Protein AF-A0A2N0PGC7-F1 (afdb_monomer)

Sequence (103 aa):
MISFSELLRGEYTSLGGKLQSLGYDTIPSHTHKFPMPNERYFHGGYSVQRYGSRHNEQVVDAIQIELPRFLRLGNKRLRENFSNNLSQTLVWYIQKYYFSEKS

Structure (mmCIF, N/CA/C/O backbone):
data_AF-A0A2N0PGC7-F1
#
_entry.id   AF-A0A2N0PGC7-F1
#
loop_
_atom_site.group_PDB
_atom_site.id
_atom_site.type_symbol
_atom_site.label_atom_id
_atom_site.label_alt_id
_atom_site.label_comp_id
_atom_site.label_asym_id
_atom_site.label_entity_id
_atom_site.label_seq_id
_atom_site.pdbx_PDB_ins_code
_atom_site.Cartn_x
_atom_site.Cartn_y
_atom_site.Cartn_z
_atom_site.occupancy
_atom_site.B_iso_or_equiv
_atom_site.auth_seq_id
_atom_site.auth_comp_id
_atom_site.auth_asym_id
_atom_site.auth_atom_id
_atom_site.pdbx_PDB_model_num
ATOM 1 N N . MET A 1 1 ? -20.548 0.242 7.070 1.00 74.19 1 MET A N 1
ATOM 2 C CA . MET A 1 1 ? -19.332 -0.408 7.606 1.00 74.19 1 MET A CA 1
ATOM 3 C C . MET A 1 1 ? -18.626 -1.080 6.439 1.00 74.19 1 MET A C 1
ATOM 5 O O . MET A 1 1 ? -19.294 -1.787 5.695 1.00 74.19 1 MET A O 1
ATOM 9 N N . ILE A 1 2 ? -17.344 -0.792 6.206 1.00 89.00 2 ILE A N 1
ATOM 10 C CA . ILE A 1 2 ? -16.572 -1.422 5.123 1.00 89.00 2 ILE A CA 1
ATOM 11 C C . ILE A 1 2 ? -16.214 -2.863 5.512 1.00 89.00 2 ILE A C 1
ATOM 13 O O . ILE A 1 2 ? -15.921 -3.126 6.677 1.00 89.00 2 ILE A O 1
ATOM 17 N N . SER A 1 3 ? -16.267 -3.805 4.570 1.00 94.19 3 SER A N 1
ATOM 18 C CA . SER A 1 3 ? -15.859 -5.185 4.841 1.00 94.19 3 SER A CA 1
ATOM 19 C C . SER A 1 3 ? -14.334 -5.325 4.809 1.00 94.19 3 SER A C 1
ATOM 21 O O . SER A 1 3 ? -13.633 -4.573 4.130 1.00 94.19 3 SER A O 1
ATOM 23 N N . PHE A 1 4 ? -13.805 -6.342 5.492 1.00 90.81 4 PHE A N 1
ATOM 24 C CA . PHE A 1 4 ? -12.373 -6.645 5.426 1.00 90.81 4 PHE A CA 1
ATOM 25 C C . PHE A 1 4 ? -11.908 -6.956 3.993 1.00 90.81 4 PHE A C 1
ATOM 27 O O . PHE A 1 4 ? -10.819 -6.554 3.590 1.00 90.81 4 PHE A O 1
ATOM 34 N N . SER A 1 5 ? -12.742 -7.624 3.186 1.00 93.69 5 SER A N 1
ATOM 35 C CA . SER A 1 5 ? -12.415 -7.896 1.782 1.00 93.69 5 SER A CA 1
ATOM 36 C C . SER A 1 5 ? -12.284 -6.616 0.959 1.00 93.69 5 SER A C 1
ATOM 38 O O . SER A 1 5 ? -11.389 -6.540 0.123 1.00 93.69 5 SER A O 1
ATOM 40 N N . GLU A 1 6 ? -13.124 -5.611 1.220 1.00 95.25 6 GLU A N 1
ATOM 41 C CA . GLU A 1 6 ? -13.039 -4.304 0.567 1.00 95.25 6 GLU A CA 1
ATOM 42 C C . GLU A 1 6 ? -11.783 -3.535 0.991 1.00 95.25 6 GLU A C 1
ATOM 44 O O . GLU A 1 6 ? -11.076 -3.008 0.136 1.00 95.25 6 GLU A O 1
ATOM 49 N N . LEU A 1 7 ? -11.424 -3.547 2.280 1.00 94.12 7 LEU A N 1
ATOM 50 C CA . LEU A 1 7 ? -10.159 -2.956 2.748 1.00 94.12 7 LEU A CA 1
ATOM 51 C C . LEU A 1 7 ? -8.927 -3.615 2.114 1.00 94.12 7 LEU A C 1
ATOM 53 O O . LEU A 1 7 ? -7.923 -2.947 1.867 1.00 94.12 7 LEU A O 1
ATOM 57 N N . LEU A 1 8 ? -9.000 -4.917 1.832 1.00 93.19 8 LEU A N 1
ATOM 58 C CA . LEU A 1 8 ? -7.875 -5.675 1.296 1.00 93.19 8 LEU A CA 1
ATOM 59 C C . LEU A 1 8 ? -7.776 -5.619 -0.236 1.00 93.19 8 LEU A C 1
ATOM 61 O O . LEU A 1 8 ? -6.673 -5.653 -0.773 1.00 93.19 8 LEU A O 1
ATOM 65 N N . ARG A 1 9 ? -8.910 -5.591 -0.949 1.00 95.56 9 ARG A N 1
ATOM 66 C CA . ARG A 1 9 ? -8.972 -5.817 -2.406 1.00 95.56 9 ARG A CA 1
ATOM 67 C C . ARG A 1 9 ? -9.866 -4.842 -3.172 1.00 95.56 9 ARG A C 1
ATOM 69 O O . ARG A 1 9 ? -9.958 -4.976 -4.385 1.00 95.56 9 ARG A O 1
ATOM 76 N N . GLY A 1 10 ? -10.536 -3.893 -2.528 1.00 95.94 10 GLY A N 1
ATOM 77 C CA . GLY A 1 10 ? -11.423 -2.971 -3.236 1.00 95.94 10 GLY A CA 1
ATOM 78 C C . GLY A 1 10 ? -10.654 -1.929 -4.051 1.00 95.94 10 GLY A C 1
ATOM 79 O O . GLY A 1 10 ? -9.571 -1.484 -3.662 1.00 95.94 10 GLY A O 1
ATOM 80 N N . GLU A 1 11 ? -11.205 -1.537 -5.197 1.00 95.75 11 GLU A N 1
ATOM 81 C CA . GLU A 1 11 ? -10.549 -0.660 -6.179 1.00 95.75 11 GLU A CA 1
ATOM 82 C C . GLU A 1 11 ? -10.235 0.734 -5.608 1.00 95.75 11 GLU A C 1
ATOM 84 O O . GLU A 1 11 ? -9.113 1.222 -5.727 1.00 95.75 11 GLU A O 1
ATOM 89 N N . TYR A 1 12 ? -11.195 1.333 -4.897 1.00 94.25 12 TYR A N 1
ATOM 90 C CA . TYR A 1 12 ? -11.105 2.700 -4.350 1.00 94.25 12 TYR A CA 1
ATOM 91 C C . TYR A 1 12 ? -10.936 2.751 -2.825 1.00 94.25 12 TYR A C 1
ATOM 93 O O . TYR A 1 12 ? -10.973 3.819 -2.197 1.00 94.25 12 TYR A O 1
ATOM 101 N N . THR A 1 13 ? -10.828 1.583 -2.205 1.00 95.31 13 THR A N 1
ATOM 102 C CA . THR A 1 13 ? -10.872 1.403 -0.754 1.00 95.31 13 THR A CA 1
ATOM 103 C C . THR A 1 13 ? -9.596 0.767 -0.219 1.00 95.31 13 THR A C 1
ATOM 105 O O . THR A 1 13 ? -9.163 1.150 0.867 1.00 95.31 13 THR A O 1
ATOM 108 N N . SER A 1 14 ? -8.948 -0.121 -0.971 1.00 96.31 14 SER A N 1
ATOM 109 C CA . SER A 1 14 ? -7.716 -0.772 -0.524 1.00 96.31 14 SER A CA 1
ATOM 110 C C . SER A 1 14 ? -6.463 0.067 -0.776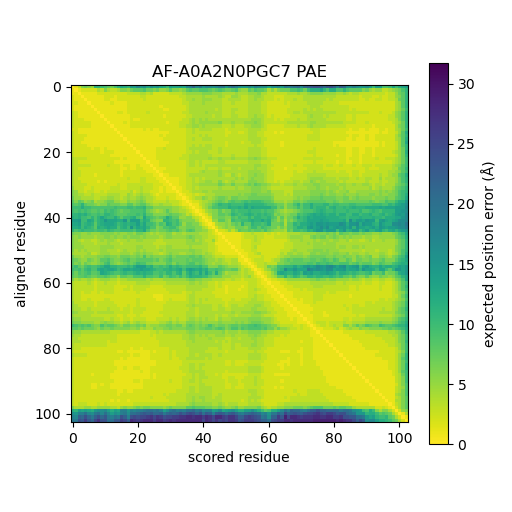 1.00 96.31 14 SER A C 1
ATOM 112 O O . SER A 1 14 ? -6.382 0.856 -1.723 1.00 96.31 14 SER A O 1
ATOM 114 N N . LEU A 1 15 ? -5.439 -0.152 0.054 1.00 96.44 15 LEU A N 1
ATOM 115 C CA . LEU A 1 15 ? -4.109 0.432 -0.139 1.00 96.44 15 LEU A CA 1
ATOM 116 C C . LEU A 1 15 ? -3.507 0.009 -1.494 1.00 96.44 15 LEU A C 1
ATOM 118 O O . LEU A 1 15 ? -2.947 0.835 -2.216 1.00 96.44 15 LEU A O 1
ATOM 122 N N . GLY A 1 16 ? -3.674 -1.269 -1.857 1.00 96.25 16 GLY A N 1
ATOM 123 C CA . GLY A 1 16 ? -3.221 -1.828 -3.131 1.00 96.25 16 GLY A CA 1
ATOM 124 C C . GLY A 1 16 ? -3.930 -1.207 -4.335 1.00 96.25 16 GLY A C 1
ATOM 125 O O . GLY A 1 16 ? -3.263 -0.802 -5.286 1.00 96.25 16 GLY A O 1
ATOM 126 N N . GLY A 1 17 ? -5.256 -1.048 -4.268 1.00 96.38 17 GLY A N 1
ATOM 127 C CA . GLY A 1 17 ? -6.055 -0.378 -5.300 1.00 96.38 17 GLY A CA 1
ATOM 128 C C . GLY A 1 17 ? -5.620 1.070 -5.534 1.00 96.38 17 GLY A C 1
ATOM 129 O O . GLY A 1 17 ? -5.433 1.492 -6.677 1.00 96.38 17 GLY A O 1
ATOM 130 N N . LYS A 1 18 ? -5.328 1.815 -4.458 1.00 97.19 18 LYS A N 1
ATOM 131 C CA . LYS A 1 18 ? -4.822 3.187 -4.578 1.00 97.19 18 LYS A CA 1
ATOM 132 C C . LYS A 1 18 ? -3.453 3.248 -5.259 1.00 97.19 18 LYS A C 1
ATOM 134 O O . LYS A 1 18 ? -3.277 4.064 -6.162 1.00 97.19 18 LYS A O 1
ATOM 139 N N . LEU A 1 19 ? -2.512 2.379 -4.894 1.00 96.94 19 LEU A N 1
ATOM 140 C CA . LEU A 1 19 ? -1.215 2.283 -5.580 1.00 96.94 19 LEU A CA 1
ATOM 141 C C . LEU A 1 19 ? -1.371 1.859 -7.050 1.00 96.94 19 LEU A C 1
ATOM 143 O O . LEU A 1 19 ? -0.665 2.381 -7.911 1.00 96.94 19 LEU A O 1
ATOM 147 N N . GLN A 1 20 ? -2.333 0.990 -7.360 1.00 95.69 20 GLN A N 1
ATOM 148 C CA . GLN A 1 20 ? -2.646 0.611 -8.739 1.00 95.69 20 GLN A CA 1
ATOM 149 C C . GLN A 1 20 ? -3.155 1.763 -9.589 1.00 95.69 20 GLN A C 1
ATOM 151 O O . GLN A 1 20 ? -2.717 1.901 -10.727 1.00 95.69 20 GLN A O 1
ATOM 156 N N . SER A 1 21 ? -3.987 2.647 -9.034 1.00 95.38 21 SER A N 1
ATOM 157 C CA . SER A 1 21 ? -4.401 3.865 -9.746 1.00 95.38 21 SER A CA 1
ATOM 158 C C . SER A 1 21 ? -3.227 4.791 -10.107 1.00 95.38 21 SER A C 1
ATOM 160 O O . SER A 1 21 ? -3.366 5.660 -10.962 1.00 95.38 21 SER A O 1
ATOM 162 N N . LEU A 1 22 ? -2.064 4.596 -9.472 1.00 96.19 22 LEU A N 1
ATOM 163 C CA . LEU A 1 22 ? -0.819 5.322 -9.732 1.00 96.19 22 LEU A CA 1
ATOM 164 C C . LEU A 1 22 ? 0.144 4.546 -10.651 1.00 96.19 22 LEU A C 1
ATOM 166 O O . LEU A 1 22 ? 1.279 4.982 -10.842 1.00 96.19 22 LEU A O 1
ATOM 170 N N . GLY A 1 23 ? -0.292 3.412 -11.210 1.00 95.44 23 GLY A N 1
ATOM 171 C CA . GLY A 1 23 ? 0.469 2.606 -12.167 1.00 95.44 23 GLY A CA 1
ATOM 172 C C . GLY A 1 23 ? 1.381 1.541 -11.552 1.00 95.44 23 GLY A C 1
ATOM 173 O O . GLY A 1 23 ? 2.293 1.077 -12.234 1.00 95.44 23 GLY A O 1
ATOM 174 N N . TYR A 1 24 ? 1.180 1.159 -10.285 1.00 95.06 24 TYR A N 1
ATOM 175 C CA . TYR A 1 24 ? 1.939 0.074 -9.651 1.00 95.06 24 TYR A CA 1
ATOM 176 C C . TYR A 1 24 ? 1.110 -1.200 -9.549 1.00 95.06 24 TYR A C 1
ATOM 178 O O . TYR A 1 24 ? 0.072 -1.199 -8.895 1.00 95.06 24 TYR A O 1
ATOM 186 N N . ASP A 1 25 ? 1.599 -2.307 -10.100 1.00 93.38 25 ASP A N 1
ATOM 187 C CA . ASP A 1 25 ? 0.986 -3.611 -9.858 1.00 93.38 25 ASP A CA 1
ATOM 188 C C . ASP A 1 25 ? 1.151 -4.009 -8.389 1.00 93.38 25 ASP A C 1
ATOM 190 O O . ASP A 1 25 ? 2.266 -4.098 -7.870 1.00 93.38 25 ASP A O 1
ATOM 194 N N . THR A 1 26 ? 0.029 -4.229 -7.704 1.00 94.12 26 THR A N 1
ATOM 195 C CA . THR A 1 26 ? 0.003 -4.580 -6.283 1.00 94.12 26 THR A CA 1
ATOM 196 C C . THR A 1 26 ? -0.799 -5.844 -6.036 1.00 94.12 26 THR A C 1
ATOM 198 O O . THR A 1 26 ? -1.797 -6.114 -6.707 1.00 94.12 26 THR A O 1
ATOM 201 N N . ILE A 1 27 ? -0.359 -6.597 -5.030 1.00 92.81 27 ILE A N 1
ATOM 202 C CA . ILE A 1 27 ? -0.998 -7.814 -4.544 1.00 92.81 27 ILE A CA 1
ATOM 203 C C . ILE A 1 27 ? -1.072 -7.694 -3.010 1.00 92.81 27 ILE A C 1
ATOM 205 O O . ILE A 1 27 ? -0.024 -7.528 -2.382 1.00 92.81 27 ILE A O 1
ATOM 209 N N . PRO A 1 28 ? -2.258 -7.765 -2.381 1.00 92.00 28 PRO A N 1
ATOM 210 C CA . PRO A 1 28 ? -3.579 -7.891 -2.993 1.00 92.00 28 PRO A CA 1
ATOM 211 C C . PRO A 1 28 ? -4.128 -6.564 -3.551 1.00 92.00 28 PRO A C 1
ATOM 213 O O . PRO A 1 28 ? -3.808 -5.478 -3.069 1.00 92.00 28 PRO A O 1
ATOM 216 N N . SER A 1 29 ? -5.003 -6.671 -4.550 1.00 92.75 29 SER A N 1
ATOM 217 C CA . SER A 1 29 ? -5.762 -5.571 -5.152 1.00 92.75 29 SER A CA 1
ATOM 218 C C . SER A 1 29 ? -7.019 -6.077 -5.881 1.00 92.75 29 SER A C 1
ATOM 220 O O . SER A 1 29 ? -7.293 -7.282 -5.905 1.00 92.75 29 SER A O 1
ATOM 222 N N . HIS A 1 30 ? -7.799 -5.166 -6.472 1.00 92.31 30 HIS A N 1
ATOM 223 C CA . HIS A 1 30 ? -9.022 -5.507 -7.212 1.00 92.31 30 HIS A CA 1
ATOM 224 C C . HIS A 1 30 ? -8.746 -6.338 -8.474 1.00 92.31 30 HIS A C 1
ATOM 226 O O . HIS A 1 30 ? -9.542 -7.219 -8.810 1.00 92.31 30 HIS A O 1
ATOM 232 N N . THR A 1 31 ? -7.597 -6.111 -9.119 1.00 90.69 31 THR A N 1
ATOM 233 C CA . THR A 1 31 ? -7.132 -6.870 -10.291 1.00 90.69 31 THR A CA 1
ATOM 234 C C . THR A 1 31 ? -6.305 -8.092 -9.890 1.00 90.69 31 THR A C 1
ATOM 236 O O . THR A 1 31 ? -6.572 -9.184 -10.384 1.00 90.69 31 THR A O 1
ATOM 239 N N . HIS A 1 32 ? -5.370 -7.962 -8.942 1.00 90.69 32 HIS A N 1
ATOM 240 C CA . HIS A 1 32 ? -4.525 -9.065 -8.469 1.00 90.69 32 HIS A CA 1
ATOM 241 C C . HIS A 1 32 ? -4.879 -9.438 -7.025 1.00 90.69 32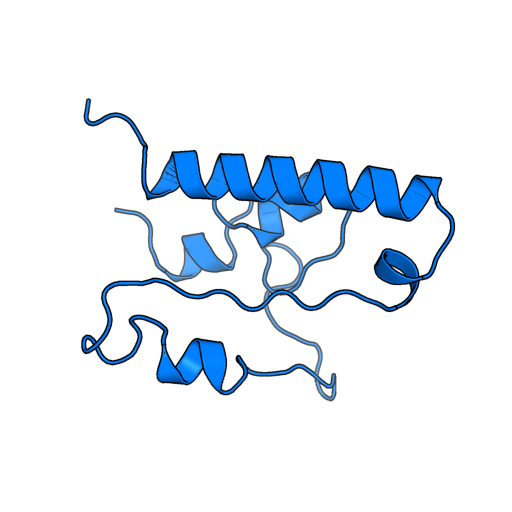 HIS A C 1
ATOM 243 O O . HIS A 1 32 ? -4.282 -8.972 -6.055 1.00 90.69 32 HIS A O 1
ATOM 249 N N . LYS A 1 33 ? -5.900 -10.284 -6.867 1.00 89.06 33 LYS A N 1
ATOM 250 C CA . LYS A 1 33 ? -6.508 -10.582 -5.557 1.00 89.06 33 LYS A CA 1
ATOM 251 C C . LYS A 1 33 ? -5.630 -11.430 -4.632 1.00 89.06 33 LYS A C 1
ATOM 253 O O . LYS A 1 33 ? -5.803 -11.358 -3.417 1.00 89.06 33 LYS A O 1
ATOM 258 N N . PHE A 1 34 ? -4.753 -12.257 -5.189 1.00 88.81 34 PHE A N 1
ATOM 259 C CA . PHE A 1 34 ? -3.890 -13.182 -4.459 1.00 88.81 34 PHE A CA 1
ATOM 260 C C . PHE A 1 34 ? -2.608 -13.451 -5.266 1.00 88.81 34 PHE A C 1
ATOM 262 O O . PHE A 1 34 ? -2.642 -13.293 -6.488 1.00 88.81 34 PHE A O 1
ATOM 269 N N . PRO A 1 35 ? -1.495 -13.833 -4.608 1.00 86.12 35 PRO A N 1
ATOM 270 C CA . PRO A 1 35 ? -0.263 -14.222 -5.295 1.00 86.12 35 PRO A CA 1
ATOM 271 C C . PRO A 1 35 ? -0.499 -15.380 -6.266 1.00 86.12 35 PRO A C 1
ATOM 273 O O . PRO A 1 35 ? -1.341 -16.246 -6.007 1.00 86.12 35 PRO A O 1
ATOM 276 N N . MET A 1 36 ? 0.256 -15.427 -7.362 1.00 84.88 36 MET A N 1
ATOM 277 C CA . MET A 1 36 ? 0.135 -16.523 -8.323 1.00 84.88 36 MET A CA 1
ATOM 278 C C . MET A 1 36 ? 0.566 -17.856 -7.693 1.00 84.88 36 MET A C 1
ATOM 280 O O . MET A 1 36 ? 1.398 -17.881 -6.777 1.00 84.88 36 MET A O 1
ATOM 284 N N . PRO A 1 37 ? 0.051 -18.997 -8.190 1.00 80.44 37 PRO A N 1
ATOM 285 C CA . PRO A 1 37 ? 0.534 -20.302 -7.762 1.00 80.44 37 PRO A CA 1
ATOM 286 C C . PRO A 1 37 ? 2.063 -20.383 -7.880 1.00 80.44 37 PRO A C 1
ATOM 288 O O . PRO A 1 37 ? 2.624 -20.097 -8.937 1.00 80.44 37 PRO A O 1
ATOM 291 N N . ASN A 1 38 ? 2.726 -20.800 -6.798 1.00 81.38 38 ASN A N 1
ATOM 292 C CA . ASN A 1 38 ? 4.187 -20.918 -6.664 1.00 81.38 38 ASN A CA 1
ATOM 293 C C . ASN A 1 38 ? 4.981 -19.602 -6.548 1.00 81.38 38 ASN A C 1
ATOM 295 O O . ASN A 1 38 ? 6.213 -19.652 -6.486 1.00 81.38 38 ASN A O 1
ATOM 299 N N . GLU A 1 39 ? 4.331 -18.439 -6.459 1.00 80.31 39 GLU A N 1
ATOM 300 C CA . GLU A 1 39 ? 5.041 -17.212 -6.096 1.00 80.31 39 GLU A CA 1
ATOM 301 C C . GLU A 1 39 ? 5.486 -17.241 -4.634 1.00 80.31 39 GLU A C 1
ATOM 303 O O . GLU A 1 39 ? 4.730 -17.568 -3.716 1.00 80.31 39 GLU A O 1
ATOM 308 N N . ARG A 1 40 ? 6.747 -16.864 -4.408 1.00 75.50 40 ARG A N 1
ATOM 309 C CA . ARG A 1 40 ? 7.251 -16.633 -3.056 1.00 75.50 40 ARG A CA 1
ATOM 310 C C . ARG A 1 40 ? 6.709 -15.294 -2.570 1.00 75.50 40 ARG A C 1
ATOM 312 O O . ARG A 1 40 ? 7.138 -14.253 -3.054 1.00 75.50 40 ARG A O 1
ATOM 319 N N . TYR A 1 41 ? 5.811 -15.348 -1.598 1.00 73.88 41 TYR A N 1
ATOM 320 C CA . TYR A 1 41 ? 5.276 -14.192 -0.887 1.00 73.88 41 TYR A CA 1
ATOM 321 C C . TYR A 1 41 ? 5.403 -14.420 0.622 1.00 7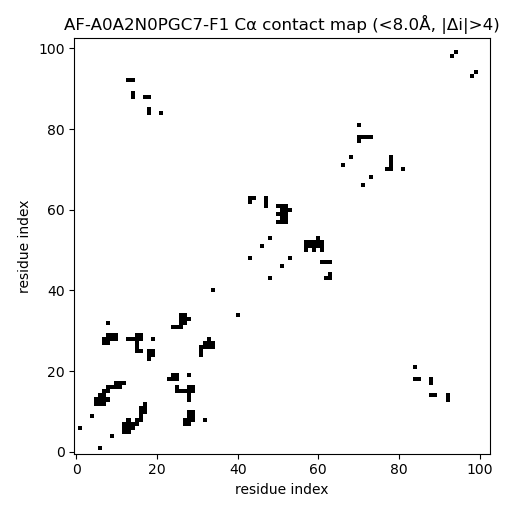3.88 41 TYR A C 1
ATOM 323 O O . TYR A 1 41 ? 5.267 -15.559 1.088 1.00 73.88 41 TYR A O 1
ATOM 331 N N . PHE A 1 42 ? 5.675 -13.371 1.404 1.00 74.69 42 PHE A N 1
ATOM 332 C CA . PHE A 1 42 ? 5.733 -13.506 2.857 1.00 74.69 42 PHE A CA 1
ATOM 333 C C . PHE A 1 42 ? 4.376 -13.169 3.484 1.00 74.69 42 PHE A C 1
ATOM 335 O O . PHE A 1 42 ? 3.820 -12.092 3.311 1.00 74.69 42 PHE A O 1
ATOM 342 N N . HIS A 1 43 ? 3.862 -14.077 4.308 1.00 73.25 43 HIS A N 1
ATOM 343 C CA . HIS A 1 43 ? 2.516 -14.004 4.893 1.00 73.25 43 HIS A CA 1
ATOM 344 C C . HIS A 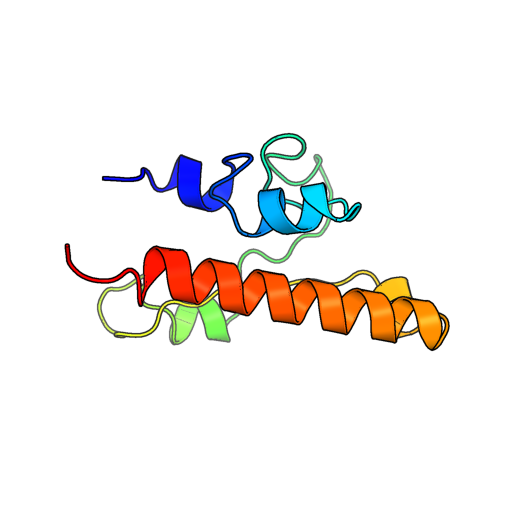1 43 ? 2.420 -13.075 6.123 1.00 73.25 43 HIS A C 1
ATOM 346 O O . HIS A 1 43 ? 1.749 -13.395 7.102 1.00 73.25 43 HIS A O 1
ATOM 352 N N . GLY A 1 44 ? 3.124 -11.939 6.095 1.00 70.44 44 GLY A N 1
ATOM 353 C CA . GLY A 1 44 ? 3.339 -11.077 7.257 1.00 70.44 44 GLY A CA 1
ATOM 354 C C . GLY A 1 44 ? 4.403 -11.662 8.187 1.00 70.44 44 GLY A C 1
ATOM 355 O O . GLY A 1 44 ? 4.224 -12.717 8.793 1.00 70.44 44 GLY A O 1
ATOM 356 N N . GLY A 1 45 ? 5.548 -10.991 8.280 1.00 82.19 45 GLY A N 1
ATOM 357 C CA . GLY A 1 45 ? 6.671 -11.410 9.111 1.00 82.19 45 GLY A CA 1
ATOM 358 C C . GLY A 1 45 ? 6.367 -11.346 10.609 1.00 82.19 45 GLY A C 1
ATOM 359 O O . GLY A 1 45 ? 5.311 -10.875 11.040 1.00 82.19 45 GLY A O 1
ATOM 360 N N . TYR A 1 46 ? 7.335 -11.789 11.415 1.00 86.19 46 TYR A N 1
ATOM 361 C CA . TYR A 1 46 ? 7.220 -11.848 12.876 1.00 86.19 46 TYR A CA 1
ATOM 362 C C . TYR A 1 46 ? 6.700 -10.539 13.486 1.00 86.19 46 TYR A C 1
ATOM 364 O O . TYR A 1 46 ? 5.787 -10.576 14.304 1.00 86.19 46 TYR A O 1
ATOM 372 N N . SER A 1 47 ? 7.205 -9.384 13.043 1.00 86.62 47 SER A N 1
ATOM 373 C CA . SER A 1 47 ? 6.800 -8.087 13.596 1.00 86.62 47 SER A CA 1
ATOM 374 C C . SER A 1 47 ? 5.311 -7.792 13.402 1.00 86.62 47 SER A C 1
ATOM 376 O O . SER A 1 47 ? 4.644 -7.395 14.351 1.00 86.62 47 SER A O 1
ATOM 378 N N . VAL A 1 48 ? 4.768 -8.042 12.206 1.00 88.75 48 VAL A N 1
ATOM 379 C CA . VAL A 1 48 ? 3.337 -7.832 11.923 1.00 88.75 48 VAL A CA 1
ATOM 380 C C . VAL A 1 48 ? 2.483 -8.801 12.735 1.00 88.75 48 VAL A C 1
ATOM 382 O O . VAL A 1 48 ? 1.467 -8.414 13.300 1.00 88.75 48 VAL A O 1
ATOM 385 N N . GLN A 1 49 ? 2.920 -10.054 12.851 1.00 86.69 49 GLN A N 1
ATOM 386 C CA . GLN A 1 49 ? 2.186 -11.080 13.587 1.00 86.69 49 GLN A CA 1
ATOM 387 C C . GLN A 1 49 ? 2.216 -10.906 15.108 1.00 86.69 49 GLN A C 1
ATOM 389 O O . GLN A 1 49 ? 1.256 -11.298 15.771 1.00 86.69 49 GLN A O 1
ATOM 394 N N . ARG A 1 50 ? 3.325 -10.391 15.654 1.00 87.56 50 ARG A N 1
ATOM 395 C CA . ARG A 1 50 ? 3.572 -10.262 17.097 1.00 87.56 50 ARG A CA 1
ATOM 396 C C . ARG A 1 50 ? 3.062 -8.946 17.672 1.00 87.56 50 ARG A C 1
ATOM 398 O O . ARG A 1 50 ? 2.613 -8.945 18.818 1.00 87.56 50 ARG A O 1
ATOM 405 N N . TYR A 1 51 ? 3.199 -7.859 16.913 1.00 88.50 51 TYR A N 1
ATOM 406 C CA . TYR A 1 51 ? 2.891 -6.497 17.361 1.00 88.50 51 TYR A CA 1
ATOM 407 C C . TYR A 1 51 ? 1.642 -5.907 16.695 1.00 88.50 51 TYR A C 1
ATOM 409 O O . TYR A 1 51 ? 1.197 -4.839 17.100 1.00 88.50 51 TYR A O 1
ATOM 417 N N . GLY A 1 52 ? 1.067 -6.589 15.700 1.00 88.94 52 GLY A N 1
ATOM 418 C CA . GLY A 1 52 ? -0.232 -6.233 15.140 1.00 88.94 52 GLY A CA 1
ATOM 419 C C . GLY A 1 52 ? -1.400 -6.669 16.030 1.00 88.94 52 GLY A C 1
ATOM 420 O O . GLY A 1 52 ? -1.307 -7.628 16.796 1.00 88.94 52 GLY A O 1
ATOM 421 N N . SER A 1 53 ? -2.537 -6.005 15.856 1.00 88.38 53 SER A N 1
ATOM 422 C CA . SER A 1 53 ? -3.802 -6.191 16.582 1.00 88.38 53 SER A CA 1
ATOM 423 C C . SER A 1 53 ? -4.506 -7.541 16.362 1.00 88.38 53 SER A C 1
ATOM 425 O O . SER A 1 53 ? -5.548 -7.787 16.963 1.00 88.38 53 SER A O 1
ATOM 427 N N . ARG A 1 54 ? -3.938 -8.461 15.562 1.00 83.81 54 ARG A N 1
ATOM 428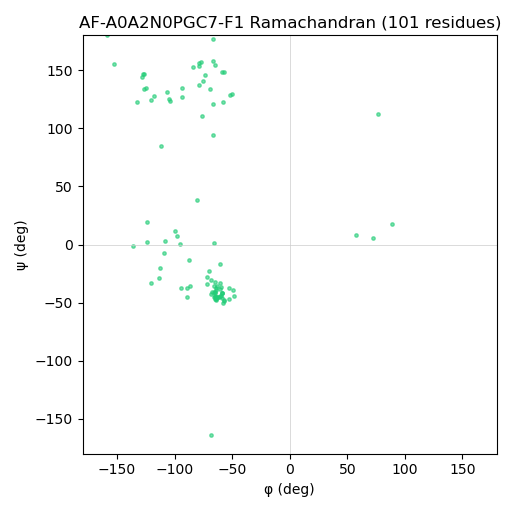 C CA . ARG A 1 54 ? -4.549 -9.756 15.180 1.00 83.81 54 ARG A CA 1
ATOM 429 C C . ARG A 1 54 ? -5.102 -10.555 16.366 1.00 83.81 54 ARG A C 1
ATOM 431 O O . ARG A 1 54 ? -6.132 -11.205 16.224 1.00 83.81 54 ARG A O 1
ATOM 438 N N . HIS A 1 55 ? -4.398 -10.542 17.496 1.00 84.06 55 HIS A N 1
ATOM 439 C CA . HIS A 1 55 ? -4.738 -11.338 18.681 1.00 84.06 55 HIS A CA 1
ATOM 440 C C . HIS A 1 55 ? -5.482 -10.538 19.759 1.00 84.06 55 HIS A C 1
ATOM 442 O O . HIS A 1 55 ? -5.613 -11.013 20.878 1.00 84.06 55 HIS A O 1
ATOM 448 N N . ASN A 1 56 ? -5.949 -9.320 19.454 1.00 75.62 56 ASN A N 1
ATOM 449 C CA . ASN A 1 56 ? -6.586 -8.382 20.396 1.00 75.62 56 ASN A CA 1
ATOM 450 C C . ASN A 1 56 ? -5.732 -7.999 21.626 1.00 75.62 56 ASN A C 1
ATOM 452 O O . ASN A 1 56 ? -6.209 -7.323 22.530 1.00 75.62 56 ASN A O 1
ATOM 456 N N . GLU A 1 57 ? -4.460 -8.398 21.658 1.00 80.19 57 GLU A N 1
ATOM 457 C CA . GLU A 1 57 ? -3.493 -8.057 22.710 1.00 80.19 57 GLU A CA 1
ATOM 458 C C . GLU A 1 57 ? -2.771 -6.728 22.447 1.00 80.19 57 GLU A C 1
ATOM 460 O O . GLU A 1 57 ? -2.072 -6.212 23.317 1.00 80.19 57 GLU A O 1
ATOM 465 N N . GLN A 1 58 ? -2.878 -6.201 21.225 1.00 83.44 58 GLN A N 1
ATOM 466 C CA . GLN A 1 58 ? -2.197 -4.993 20.762 1.00 83.44 58 GLN A CA 1
ATOM 467 C C . GLN A 1 58 ? -3.220 -4.024 20.169 1.00 83.44 58 GLN A C 1
ATOM 469 O O . GLN A 1 58 ? -4.193 -4.446 19.549 1.00 83.44 58 GLN A O 1
ATOM 474 N N . VAL A 1 59 ? -2.971 -2.723 20.323 1.00 86.75 59 VAL A N 1
ATOM 475 C CA . VAL A 1 59 ? -3.849 -1.645 19.823 1.00 86.75 59 VAL A CA 1
ATOM 476 C C . VAL A 1 59 ? -3.428 -1.100 18.454 1.00 86.75 59 VAL A C 1
ATOM 478 O O . VAL A 1 59 ? -4.043 -0.170 17.945 1.00 86.75 59 VAL A O 1
ATOM 481 N N . VAL A 1 60 ? -2.354 -1.643 17.873 1.00 88.12 60 VAL A N 1
ATOM 482 C CA . VAL A 1 60 ? -1.756 -1.156 16.625 1.00 88.12 60 VAL A CA 1
ATOM 483 C C . VAL A 1 60 ? -2.101 -2.097 15.480 1.00 88.12 60 VAL A C 1
ATOM 485 O O . VAL A 1 60 ? -1.797 -3.288 15.533 1.00 88.12 60 VAL A O 1
ATOM 488 N N . ASP A 1 61 ? -2.676 -1.556 14.411 1.00 89.69 61 ASP A N 1
ATOM 489 C CA . ASP A 1 61 ? -2.812 -2.281 13.150 1.00 89.69 61 ASP A CA 1
ATOM 490 C C . ASP A 1 61 ? -1.483 -2.273 12.389 1.00 89.69 61 ASP A C 1
ATOM 492 O O . ASP A 1 61 ? -0.791 -1.256 12.312 1.00 89.69 61 ASP A O 1
ATOM 496 N N . ALA A 1 62 ? -1.117 -3.419 11.814 1.00 90.50 62 ALA A N 1
ATOM 497 C CA . ALA A 1 62 ? 0.171 -3.604 11.156 1.00 90.50 62 ALA A CA 1
ATOM 498 C C . ALA A 1 62 ? -0.000 -4.127 9.724 1.00 90.50 62 ALA A C 1
ATOM 500 O O . ALA A 1 62 ? -0.734 -5.084 9.479 1.00 90.50 62 ALA A O 1
ATOM 501 N N . ILE A 1 63 ? 0.730 -3.520 8.784 1.00 90.19 63 ILE A N 1
ATOM 502 C CA . ILE A 1 63 ? 0.775 -3.912 7.370 1.00 90.19 63 ILE A CA 1
ATOM 503 C C . ILE A 1 63 ? 2.233 -4.161 6.980 1.00 90.19 63 ILE A C 1
ATOM 505 O O . ILE A 1 63 ? 3.112 -3.355 7.281 1.00 90.19 63 ILE A O 1
ATOM 509 N N . GLN A 1 64 ? 2.485 -5.266 6.278 1.00 91.50 64 GLN A N 1
ATOM 510 C CA . GLN A 1 64 ? 3.753 -5.497 5.590 1.00 91.50 64 GLN A CA 1
ATOM 511 C C . GLN A 1 64 ? 3.650 -5.030 4.138 1.00 91.50 64 GLN A C 1
ATOM 513 O O . GLN A 1 64 ? 2.685 -5.358 3.452 1.00 91.50 64 GLN A O 1
ATOM 518 N N . ILE A 1 65 ? 4.670 -4.315 3.663 1.00 92.75 65 ILE A N 1
ATOM 519 C CA . ILE A 1 65 ? 4.798 -3.908 2.261 1.00 92.75 65 ILE A CA 1
ATOM 520 C C . ILE A 1 65 ? 6.093 -4.489 1.704 1.00 92.75 65 ILE A C 1
ATOM 522 O O . ILE A 1 65 ? 7.178 -4.243 2.232 1.00 92.75 65 ILE A O 1
ATOM 526 N N . GLU A 1 66 ? 5.976 -5.242 0.616 1.00 91.81 66 GLU A N 1
ATOM 527 C CA . GLU A 1 66 ? 7.107 -5.819 -0.101 1.00 91.81 66 GLU A CA 1
ATOM 528 C C . GLU A 1 66 ? 7.338 -5.079 -1.407 1.00 91.81 66 GLU A C 1
ATOM 530 O O . GLU A 1 66 ? 6.410 -4.853 -2.181 1.00 91.81 66 GLU A O 1
ATOM 535 N N . LEU A 1 67 ? 8.592 -4.698 -1.651 1.00 93.00 67 LEU A N 1
ATOM 536 C CA . LEU A 1 67 ? 8.962 -3.909 -2.818 1.00 93.00 67 LEU A CA 1
ATOM 537 C C . LEU A 1 67 ? 9.930 -4.680 -3.718 1.00 93.00 67 LEU A C 1
ATOM 539 O O . LEU A 1 67 ? 11.002 -5.100 -3.242 1.00 93.00 67 LEU A O 1
ATOM 543 N N . PRO A 1 68 ? 9.638 -4.797 -5.027 1.00 91.50 68 PRO A N 1
ATOM 544 C CA . PRO A 1 68 ? 10.576 -5.369 -5.975 1.00 91.50 68 PRO A CA 1
ATOM 545 C C . PRO A 1 68 ? 11.888 -4.579 -5.980 1.00 91.50 68 PRO A C 1
ATOM 547 O O . PRO A 1 68 ? 11.934 -3.364 -5.763 1.00 91.50 68 PRO A O 1
ATOM 550 N N . ARG A 1 69 ? 12.994 -5.283 -6.241 1.00 93.19 69 ARG A N 1
ATOM 551 C CA . ARG A 1 69 ? 14.353 -4.727 -6.151 1.00 93.19 69 ARG A CA 1
ATOM 552 C C . ARG A 1 69 ? 14.524 -3.442 -6.963 1.00 93.19 69 ARG A C 1
ATOM 554 O O . ARG A 1 69 ? 15.219 -2.544 -6.500 1.00 93.19 69 ARG A O 1
ATOM 561 N N . PHE A 1 70 ? 13.899 -3.332 -8.134 1.00 93.44 70 PHE A N 1
ATOM 562 C CA . PHE A 1 70 ? 14.042 -2.158 -8.998 1.00 93.44 70 PHE A CA 1
ATOM 563 C C . PHE A 1 70 ? 13.397 -0.892 -8.405 1.00 93.44 70 PHE A C 1
ATOM 565 O O . PHE A 1 70 ? 13.942 0.188 -8.606 1.00 93.44 70 PHE A O 1
ATOM 572 N N . LEU A 1 71 ? 12.323 -1.001 -7.610 1.00 94.00 71 LEU A N 1
ATOM 573 C CA . LEU A 1 71 ? 11.747 0.148 -6.890 1.00 94.00 71 LEU A CA 1
ATOM 574 C C . LEU A 1 71 ? 12.649 0.633 -5.748 1.00 94.00 71 LEU A C 1
ATOM 576 O O . LEU A 1 71 ? 12.581 1.793 -5.361 1.00 94.00 71 LEU A O 1
ATOM 580 N N . ARG A 1 72 ? 13.527 -0.237 -5.230 1.00 92.38 72 ARG A N 1
ATOM 581 C CA . ARG A 1 72 ? 14.465 0.087 -4.141 1.00 92.38 72 ARG A CA 1
ATOM 582 C C . ARG A 1 72 ? 15.842 0.520 -4.632 1.00 92.38 72 ARG A C 1
ATOM 584 O O . ARG A 1 72 ? 16.462 1.385 -4.029 1.00 92.38 72 ARG A O 1
ATOM 591 N N . LEU A 1 73 ? 16.335 -0.103 -5.701 1.00 92.94 73 LEU A N 1
ATOM 592 C CA . LEU A 1 73 ? 17.718 0.016 -6.181 1.00 92.94 73 LEU A CA 1
ATOM 593 C C . LEU A 1 73 ? 17.821 0.468 -7.645 1.00 92.94 73 LEU A C 1
ATOM 595 O O . LEU A 1 73 ? 18.92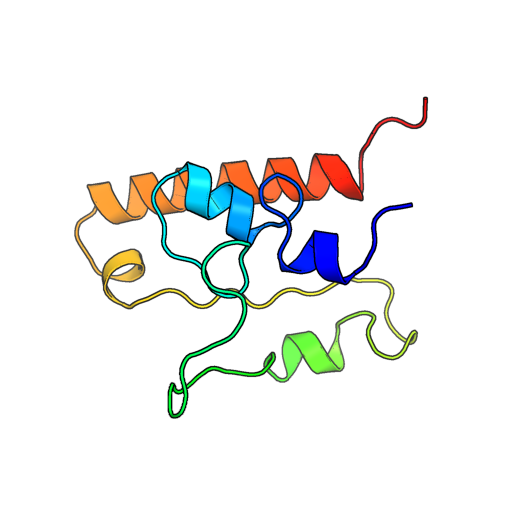8 0.558 -8.166 1.00 92.94 73 LEU A O 1
ATOM 599 N N . GLY A 1 74 ? 16.699 0.740 -8.319 1.00 89.88 74 GLY A N 1
ATOM 600 C CA . GLY A 1 74 ? 16.679 1.307 -9.671 1.00 89.88 74 GLY A CA 1
ATOM 601 C C . GLY A 1 74 ? 17.175 2.753 -9.696 1.00 89.88 74 GLY A C 1
ATOM 602 O O . GLY A 1 74 ? 17.794 3.218 -8.745 1.00 89.88 74 GLY A O 1
ATOM 603 N N . ASN A 1 75 ? 16.917 3.503 -10.767 1.00 95.50 75 ASN A N 1
ATOM 604 C CA . ASN A 1 75 ? 17.410 4.882 -10.862 1.00 95.50 75 ASN A CA 1
ATOM 605 C C . ASN A 1 75 ? 16.751 5.831 -9.835 1.00 95.50 75 ASN A C 1
ATOM 607 O O . ASN 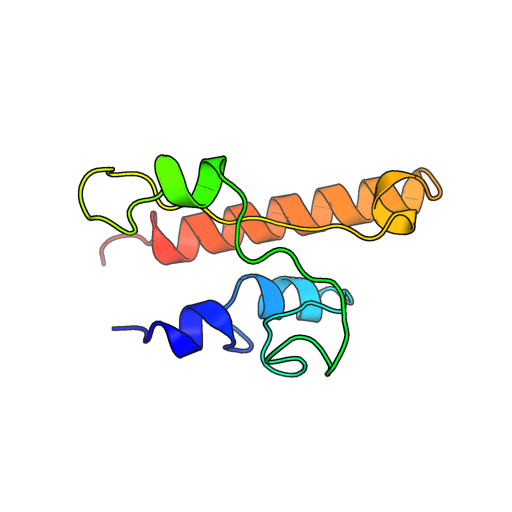A 1 75 ? 15.650 5.579 -9.345 1.00 95.50 75 ASN A O 1
ATOM 611 N N . LYS A 1 76 ? 17.428 6.951 -9.537 1.00 96.06 76 LYS A N 1
ATOM 612 C CA . LYS A 1 76 ? 16.987 7.959 -8.553 1.00 96.06 76 LYS A CA 1
ATOM 613 C C . LYS A 1 76 ? 15.556 8.443 -8.807 1.00 96.06 76 LYS A C 1
ATOM 615 O O . LYS A 1 76 ? 14.754 8.415 -7.884 1.00 96.06 76 LYS A O 1
ATOM 620 N N . ARG A 1 77 ? 15.224 8.782 -10.057 1.00 96.19 77 ARG A N 1
ATOM 621 C CA . ARG A 1 77 ? 13.896 9.283 -10.445 1.00 96.19 77 ARG A CA 1
ATOM 622 C C . ARG A 1 77 ? 12.785 8.285 -10.123 1.00 96.19 77 ARG A C 1
ATOM 624 O O . ARG A 1 77 ? 11.762 8.660 -9.569 1.00 96.19 77 ARG A O 1
ATOM 631 N N . LEU A 1 78 ? 12.986 7.013 -10.452 1.00 95.50 78 LEU A N 1
ATOM 632 C CA . LEU A 1 78 ? 12.012 5.955 -10.196 1.00 95.50 78 LEU A CA 1
ATOM 633 C C . LEU A 1 78 ? 11.801 5.742 -8.692 1.00 95.50 78 LEU A C 1
ATOM 635 O O . LEU A 1 78 ? 10.660 5.634 -8.253 1.00 95.50 78 LEU A O 1
ATOM 639 N N . ARG A 1 79 ? 12.880 5.756 -7.899 1.00 95.38 79 ARG A N 1
ATOM 640 C CA . ARG A 1 79 ? 12.779 5.654 -6.435 1.00 95.38 79 ARG A CA 1
ATOM 641 C C . ARG A 1 79 ? 12.064 6.857 -5.824 1.00 95.38 79 ARG A C 1
ATOM 643 O O . ARG A 1 79 ? 11.215 6.675 -4.965 1.00 95.38 79 ARG A O 1
ATOM 650 N N . GLU A 1 80 ? 12.387 8.071 -6.263 1.00 96.56 80 GLU A N 1
ATOM 651 C CA . GLU A 1 80 ? 11.761 9.306 -5.767 1.00 96.56 80 GLU A CA 1
ATOM 652 C C . GLU A 1 80 ? 10.268 9.349 -6.096 1.00 96.56 80 GLU A C 1
ATOM 654 O O . GLU A 1 80 ? 9.449 9.596 -5.212 1.00 96.56 80 GLU A O 1
ATOM 659 N N . ASN A 1 81 ? 9.904 9.015 -7.336 1.00 96.81 81 ASN A N 1
ATOM 660 C CA . ASN A 1 81 ? 8.506 8.934 -7.752 1.00 96.81 81 ASN A CA 1
ATOM 661 C C . ASN A 1 81 ? 7.738 7.882 -6.943 1.00 96.81 81 ASN A C 1
ATOM 663 O O . ASN A 1 81 ? 6.634 8.154 -6.474 1.00 96.81 81 ASN A O 1
ATOM 667 N N . PHE A 1 82 ? 8.328 6.700 -6.737 1.00 96.94 82 PHE A N 1
ATOM 668 C CA . PHE A 1 82 ? 7.701 5.654 -5.936 1.00 96.94 82 PHE A CA 1
ATOM 669 C C . PHE A 1 82 ? 7.530 6.068 -4.472 1.00 96.94 82 PHE A C 1
ATOM 671 O O . PHE A 1 82 ? 6.432 5.942 -3.938 1.00 96.94 82 PHE A O 1
ATOM 678 N N . SER A 1 83 ? 8.569 6.614 -3.837 1.00 96.50 83 SER A N 1
ATOM 679 C CA . SER A 1 83 ? 8.503 7.077 -2.445 1.00 96.50 83 SER A CA 1
ATOM 680 C C . SER A 1 83 ? 7.438 8.155 -2.243 1.00 96.50 83 SER A C 1
ATOM 682 O O . SER A 1 83 ? 6.685 8.095 -1.271 1.00 96.50 83 SER A O 1
ATOM 684 N N . ASN A 1 84 ? 7.322 9.104 -3.178 1.00 98.06 84 ASN A N 1
ATOM 685 C CA . ASN A 1 84 ? 6.289 10.138 -3.132 1.00 98.06 84 ASN A CA 1
ATOM 686 C C . ASN A 1 84 ? 4.884 9.537 -3.258 1.00 98.06 84 ASN A C 1
ATOM 688 O O . ASN A 1 84 ? 4.010 9.839 -2.445 1.00 98.06 84 ASN A O 1
ATOM 692 N N . ASN A 1 85 ? 4.678 8.641 -4.226 1.00 98.19 85 ASN A N 1
ATOM 693 C CA . ASN A 1 85 ? 3.385 7.993 -4.442 1.00 98.19 85 ASN A CA 1
ATOM 694 C C . ASN A 1 85 ? 2.987 7.093 -3.263 1.00 98.19 85 ASN A C 1
ATOM 696 O O . ASN A 1 85 ? 1.828 7.104 -2.844 1.00 98.19 85 ASN A O 1
ATOM 700 N N . LEU A 1 86 ? 3.938 6.344 -2.696 1.00 97.69 86 LEU A N 1
ATOM 701 C CA . LEU A 1 86 ? 3.709 5.512 -1.517 1.00 97.69 86 LEU A CA 1
ATOM 702 C C . LEU A 1 86 ? 3.346 6.370 -0.304 1.00 97.69 86 LEU A C 1
ATOM 704 O O . LEU A 1 86 ? 2.361 6.074 0.365 1.00 97.69 86 LEU A O 1
ATOM 708 N N . SER A 1 87 ? 4.085 7.455 -0.056 1.00 97.88 87 SER A N 1
ATOM 709 C CA . SER A 1 87 ? 3.801 8.387 1.041 1.00 97.88 87 SER A CA 1
ATOM 710 C C . SER A 1 87 ? 2.388 8.968 0.937 1.00 97.88 87 SER A C 1
ATOM 712 O O . SER A 1 87 ? 1.600 8.855 1.875 1.00 97.88 87 SER A O 1
ATOM 714 N N . GLN A 1 88 ? 2.013 9.489 -0.235 1.00 98.06 88 GLN A N 1
ATOM 715 C CA . GLN A 1 88 ? 0.666 10.019 -0.469 1.00 98.06 88 GLN A CA 1
ATOM 716 C C . GLN A 1 88 ? -0.420 8.952 -0.291 1.00 98.06 88 GLN A C 1
ATOM 718 O O . GLN A 1 88 ? -1.484 9.233 0.258 1.00 98.06 88 GLN A O 1
ATOM 723 N N . THR A 1 89 ? -0.152 7.717 -0.719 1.00 97.69 89 THR A N 1
ATOM 724 C CA . THR A 1 89 ? -1.092 6.599 -0.568 1.00 97.69 89 THR A CA 1
ATOM 725 C C . THR A 1 89 ? -1.275 6.208 0.900 1.00 97.69 89 THR A C 1
ATOM 727 O O . THR A 1 89 ? -2.405 5.979 1.328 1.00 97.69 89 THR A O 1
ATOM 730 N N . LEU A 1 90 ? -0.198 6.187 1.691 1.00 97.00 90 LEU A N 1
ATOM 731 C CA . LEU A 1 90 ? -0.264 5.927 3.131 1.00 97.00 90 LEU A CA 1
ATOM 732 C C . LEU A 1 90 ? -1.029 7.031 3.862 1.00 97.00 90 LEU A C 1
ATOM 734 O O . LEU A 1 90 ? -1.928 6.722 4.639 1.00 97.00 90 LEU A O 1
ATOM 738 N N . VAL A 1 91 ? -0.731 8.304 3.576 1.00 96.81 91 VAL A N 1
ATOM 739 C CA . VAL A 1 91 ? -1.459 9.444 4.157 1.00 96.81 91 VAL A CA 1
ATOM 740 C C . VAL A 1 91 ? -2.948 9.344 3.838 1.00 96.81 91 VAL A C 1
ATOM 742 O O . VAL A 1 91 ? -3.764 9.414 4.751 1.00 96.81 91 VAL A O 1
ATOM 745 N N . TRP A 1 92 ? -3.303 9.097 2.574 1.00 95.94 92 TRP A N 1
ATOM 746 C CA . TRP A 1 92 ? -4.693 8.905 2.159 1.00 95.94 92 TRP A CA 1
ATOM 747 C C . TRP A 1 92 ? -5.380 7.764 2.920 1.00 95.94 92 TRP A C 1
ATOM 749 O O . TRP A 1 92 ? -6.491 7.939 3.414 1.00 95.94 92 TRP A O 1
ATOM 759 N N . TYR A 1 93 ? -4.730 6.603 3.034 1.00 95.44 93 TYR A N 1
ATOM 760 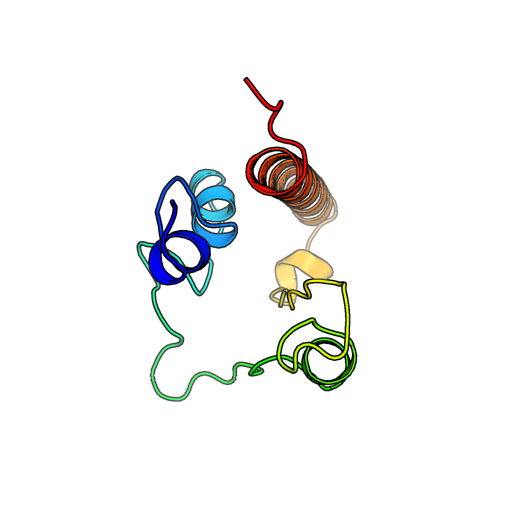C CA . TYR A 1 93 ? -5.312 5.429 3.687 1.00 95.44 93 TYR A CA 1
ATOM 761 C C . TYR A 1 93 ? -5.532 5.674 5.182 1.00 95.44 93 TYR A C 1
ATOM 763 O O . TYR A 1 93 ? -6.608 5.401 5.714 1.00 95.44 93 TYR A O 1
ATOM 771 N N . ILE A 1 94 ? -4.527 6.246 5.851 1.00 94.06 94 ILE A N 1
ATOM 772 C CA . ILE A 1 94 ? -4.593 6.561 7.277 1.00 94.06 94 ILE A CA 1
ATOM 773 C C . ILE A 1 94 ? -5.669 7.627 7.534 1.00 94.06 94 ILE A C 1
ATOM 775 O O . ILE A 1 94 ? -6.505 7.452 8.418 1.00 94.06 94 ILE A O 1
ATOM 779 N N . GLN A 1 95 ? -5.719 8.692 6.728 1.00 94.12 95 GLN A N 1
ATOM 780 C CA . GLN A 1 95 ? -6.768 9.709 6.830 1.00 94.12 95 GLN A CA 1
ATOM 781 C C . GLN A 1 95 ? -8.159 9.112 6.630 1.00 94.12 95 GLN A C 1
ATOM 783 O O . GLN A 1 95 ? -9.057 9.393 7.411 1.00 94.12 95 GLN A O 1
ATOM 788 N N . LYS A 1 96 ? -8.339 8.249 5.629 1.00 92.12 96 LYS A N 1
ATOM 789 C CA . LYS A 1 96 ? -9.644 7.669 5.302 1.00 92.12 96 LYS A CA 1
ATOM 790 C C . LYS A 1 96 ? -10.194 6.750 6.395 1.00 92.12 96 LYS A C 1
ATOM 792 O O . LYS A 1 96 ? -11.405 6.724 6.586 1.00 92.12 96 LYS A O 1
ATOM 797 N N . TYR A 1 97 ? -9.339 5.995 7.087 1.00 91.88 97 TYR A N 1
ATOM 798 C CA . TYR A 1 97 ? -9.795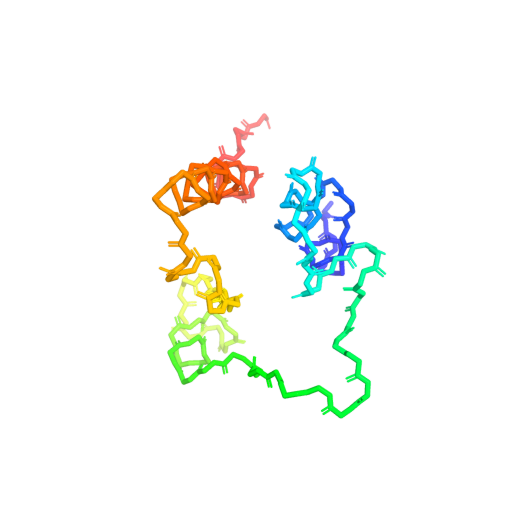 4.939 8.004 1.00 91.88 97 TYR A CA 1
ATOM 799 C C . TYR A 1 97 ? -9.517 5.191 9.486 1.00 91.88 97 TYR A C 1
ATOM 801 O O . TYR A 1 97 ? -10.210 4.613 10.318 1.00 91.88 97 TYR A O 1
ATOM 809 N N . TYR A 1 98 ? -8.569 6.067 9.826 1.00 90.06 98 TYR A N 1
ATOM 810 C CA . TYR A 1 98 ? -8.218 6.376 11.219 1.00 90.06 98 TYR A CA 1
ATOM 811 C C . TYR A 1 98 ? -8.557 7.815 11.615 1.00 90.06 98 TYR A C 1
ATOM 813 O O . TYR A 1 98 ? -8.851 8.062 12.782 1.00 90.06 98 TYR A O 1
ATOM 821 N N . PHE A 1 99 ? -8.551 8.753 10.661 1.00 87.62 99 PHE A N 1
ATOM 822 C CA . PHE A 1 99 ? -8.803 10.178 10.922 1.00 87.62 99 PHE A CA 1
ATOM 823 C C . PHE A 1 99 ? -9.945 10.771 10.093 1.00 87.62 99 PHE A C 1
ATOM 825 O O . PHE A 1 99 ? -10.018 11.990 9.957 1.00 87.62 99 PHE A O 1
ATOM 832 N N . SER A 1 100 ? -10.835 9.943 9.537 1.00 71.00 100 SER A N 1
ATOM 833 C CA . SER A 1 100 ? -12.041 10.453 8.882 1.00 71.00 100 SER A CA 1
ATOM 834 C C . SER A 1 100 ? -12.794 11.269 9.918 1.00 71.00 100 SER A C 1
ATOM 836 O O . SER A 1 100 ? -13.101 10.736 10.989 1.00 71.00 100 SER A O 1
ATOM 838 N N . GLU A 1 101 ? -13.059 12.545 9.624 1.00 57.56 101 GLU A N 1
ATOM 839 C CA . GLU A 1 101 ? -13.832 13.386 10.529 1.00 57.56 101 GLU A CA 1
ATOM 840 C C . GLU A 1 101 ? -15.116 12.648 10.906 1.00 57.56 101 GLU A C 1
ATOM 842 O O . GLU A 1 101 ? -15.809 12.087 10.049 1.00 57.56 101 GLU A O 1
ATOM 847 N N . LYS A 1 102 ? -15.381 12.584 12.213 1.00 48.19 102 LYS A N 1
ATOM 848 C CA . LYS A 1 102 ? -16.686 12.175 12.713 1.00 48.19 102 LYS A CA 1
ATOM 849 C C . LYS A 1 102 ? -17.660 13.273 12.296 1.00 48.19 102 LYS A C 1
ATOM 851 O O . LYS A 1 102 ? -17.751 14.286 12.982 1.00 48.19 102 LYS A O 1
ATOM 856 N N . SER A 1 103 ? -18.311 13.090 11.152 1.00 43.34 103 SER A N 1
ATOM 857 C CA . SER A 1 103 ? -19.561 13.778 10.823 1.00 43.34 103 SER A CA 1
ATOM 858 C C . SER A 1 103 ? -20.642 13.399 11.825 1.00 43.34 103 SER A C 1
ATOM 860 O O . SER A 1 103 ? -20.741 12.175 12.092 1.00 43.34 103 SER A O 1
#

Radius of gyration: 14.77 Å; Cα contacts (8 Å, |Δi|>4): 99; chains: 1; bounding box: 37×35×35 Å

Foldseek 3Di:
DDDPLCCQANLPRHLQNQVVVVPDHDPPYVVHNHDDVPDDDDPDDPCQVPAACPPVPHPDHDDDDDDDPCCVPNDPVSVVSVVVSSVVSVVVNCCVPPVPDPD

Secondary structure (DSSP, 8-state):
---HHHHHH-TTTSHHHHHHTTT---SSSSS--SPPTT----S--HHHHHHSGGGSS-S---------HHHHHS-HHHHHHHHHHHHHHHHHHHHHHHS----

Solvent-accessible surface area (backbone atoms only — not comparable to full-atom values): 6307 Å² total; per-residue (Å²): 134,86,50,73,66,38,50,46,25,24,56,91,63,6,68,27,17,50,42,36,79,74,75,39,94,39,76,36,8,59,88,36,65,61,80,60,92,89,58,92,75,80,92,53,58,70,65,42,68,72,57,14,33,86,78,73,83,34,94,40,85,60,82,81,85,88,75,60,64,57,61,77,70,48,58,70,68,58,31,51,54,48,52,54,54,51,49,54,47,50,53,50,50,47,40,66,75,77,58,52,76,87,123

Mean predicted aligned error: 4.8 Å

Organism: NCBI:txid588596

pLDDT: mean 89.48, std 9.6, range [43.34, 98.19]